Protein AF-A0AAE5T064-F1 (afdb_monomer)

Mean predicted aligned error: 3.76 Å

Foldseek 3Di:
DALPDDDDPVPDDDAAEDDPDPVLVCVQCVPPRDDDPDDDDADDPRVVVLVVDPPHDYDYRD

Solvent-accessible surface area (backbone atoms only — not comparable to full-atom values): 4263 Å² total; per-residue (Å²): 119,55,60,89,55,84,92,48,84,88,73,69,81,86,83,46,72,50,58,94,45,73,66,51,47,53,60,63,49,58,84,48,55,58,73,84,87,81,88,78,90,73,57,69,74,58,37,64,54,48,70,71,39,97,78,63,60,74,44,78,51,129

Organism: Staphylococcus chromogenes (NCBI:txid46126)

InterPro domains:
  IPR009907 RNA polymerase epsilon subunit [PF07288] (2-59)

Structure (mmCIF, N/CA/C/O backbone):
data_AF-A0AAE5T064-F1
#
_entry.id   AF-A0AAE5T064-F1
#
loop_
_atom_site.group_PDB
_atom_site.id
_atom_site.type_symbol
_atom_site.label_atom_id
_atom_site.label_alt_id
_atom_site.label_comp_id
_atom_site.label_asym_id
_atom_site.label_entity_id
_atom_site.label_seq_id
_atom_site.pdbx_PDB_ins_code
_atom_site.Cartn_x
_atom_site.Cartn_y
_atom_site.Cartn_z
_atom_site.occupancy
_atom_site.B_iso_or_equiv
_atom_site.auth_seq_id
_atom_site.auth_comp_id
_atom_site.auth_asym_id
_atom_site.auth_atom_id
_atom_site.pdbx_PDB_model_num
ATOM 1 N N . HIS A 1 1 ? 3.088 -0.019 -13.449 1.00 62.72 1 HIS A N 1
ATOM 2 C CA . HIS A 1 1 ? 4.337 -0.671 -13.901 1.00 62.72 1 HIS A CA 1
ATOM 3 C C . HIS A 1 1 ? 4.041 -2.001 -14.578 1.00 62.72 1 HIS A C 1
ATOM 5 O O . HIS A 1 1 ? 3.002 -2.568 -14.267 1.00 62.72 1 HIS A O 1
ATOM 11 N N . SER A 1 2 ? 4.881 -2.434 -15.528 1.00 74.19 2 SER A N 1
ATOM 12 C CA . SER A 1 2 ? 4.770 -3.723 -16.248 1.00 74.19 2 SER A CA 1
ATOM 13 C C . SER A 1 2 ? 5.668 -4.777 -15.593 1.00 74.19 2 SER A C 1
ATOM 15 O O . SER A 1 2 ? 6.712 -4.416 -15.053 1.00 74.19 2 SER A O 1
ATOM 17 N N . LYS A 1 3 ? 5.328 -6.070 -15.683 1.00 77.12 3 LYS A N 1
ATOM 18 C CA . LYS A 1 3 ? 6.187 -7.159 -15.177 1.00 77.12 3 LYS A CA 1
ATOM 19 C C . LYS A 1 3 ? 7.549 -7.239 -15.874 1.00 77.12 3 LYS A C 1
ATOM 21 O O . LYS A 1 3 ? 8.511 -7.683 -15.256 1.00 77.12 3 LYS A O 1
ATOM 26 N N . ASP A 1 4 ? 7.633 -6.771 -17.117 1.00 83.88 4 ASP A N 1
ATOM 27 C CA . ASP A 1 4 ? 8.851 -6.827 -17.937 1.00 83.88 4 ASP A CA 1
ATOM 28 C C . ASP A 1 4 ? 9.855 -5.693 -17.645 1.00 83.88 4 ASP A C 1
ATOM 30 O O . ASP A 1 4 ? 10.943 -5.660 -18.218 1.00 83.88 4 ASP A O 1
ATOM 34 N N . GLU A 1 5 ? 9.492 -4.733 -16.789 1.00 81.62 5 GLU A N 1
ATOM 35 C CA . GL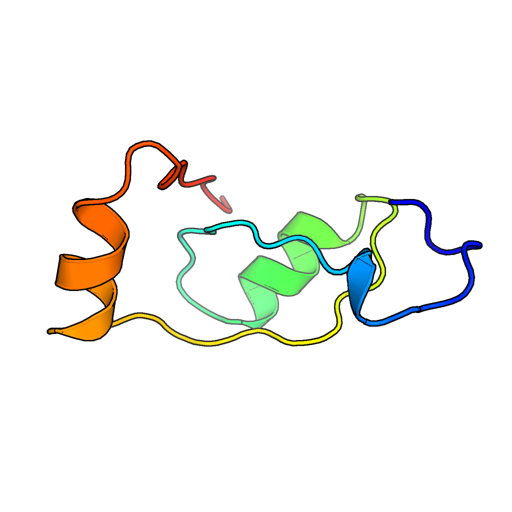U A 1 5 ? 10.354 -3.603 -16.434 1.00 81.62 5 GLU A CA 1
ATOM 36 C C . GLU A 1 5 ? 11.430 -4.020 -15.416 1.00 81.62 5 GLU A C 1
ATOM 38 O O . GLU A 1 5 ? 11.186 -4.825 -14.514 1.00 81.62 5 GLU A O 1
ATOM 43 N N . VAL A 1 6 ? 12.631 -3.446 -15.539 1.00 87.00 6 VAL A N 1
ATOM 44 C CA . VAL A 1 6 ? 13.700 -3.635 -14.549 1.00 87.00 6 VAL A CA 1
ATOM 45 C C . VAL A 1 6 ? 13.297 -2.965 -13.235 1.00 87.00 6 VAL A C 1
ATOM 47 O O . VAL A 1 6 ? 12.980 -1.778 -13.209 1.00 87.00 6 VAL A O 1
ATOM 50 N N . ILE A 1 7 ? 13.348 -3.723 -12.139 1.00 86.75 7 ILE A N 1
ATOM 51 C CA . ILE A 1 7 ? 12.977 -3.240 -10.805 1.00 86.75 7 ILE A CA 1
ATOM 52 C C . ILE A 1 7 ? 14.061 -2.279 -10.296 1.00 86.75 7 ILE A C 1
ATOM 54 O O . ILE A 1 7 ? 15.192 -2.691 -10.029 1.00 86.75 7 ILE A O 1
ATOM 58 N N . VAL A 1 8 ? 13.705 -1.001 -10.156 1.00 91.75 8 VAL A N 1
ATOM 59 C CA . VAL A 1 8 ? 14.527 0.060 -9.551 1.00 91.75 8 VAL A CA 1
ATOM 60 C C . VAL A 1 8 ? 13.754 0.692 -8.395 1.00 91.75 8 VAL A C 1
ATOM 62 O O . VAL A 1 8 ? 12.535 0.840 -8.480 1.00 91.75 8 VAL A O 1
ATOM 65 N N . ARG A 1 9 ? 14.445 1.049 -7.303 1.00 90.88 9 ARG A N 1
ATOM 66 C CA . ARG A 1 9 ? 13.789 1.457 -6.041 1.00 90.88 9 ARG A CA 1
ATOM 67 C C . ARG A 1 9 ? 12.953 2.726 -6.199 1.00 90.88 9 ARG A C 1
ATOM 69 O O . ARG A 1 9 ? 11.977 2.919 -5.488 1.00 90.88 9 ARG A O 1
ATOM 76 N N . GLU A 1 10 ? 13.349 3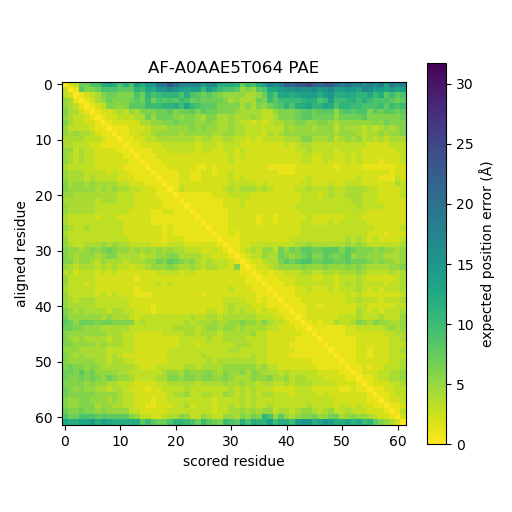.589 -7.122 1.00 92.44 10 GLU A N 1
ATOM 77 C CA . GLU A 1 10 ? 12.721 4.875 -7.406 1.00 92.44 10 GLU A CA 1
ATOM 78 C C . GLU A 1 10 ? 11.351 4.731 -8.087 1.00 92.44 10 GLU A C 1
ATOM 80 O O . GLU A 1 10 ? 10.538 5.647 -8.004 1.00 92.44 10 GLU A O 1
ATOM 85 N N . ASN A 1 11 ? 11.083 3.585 -8.726 1.00 91.12 11 ASN A N 1
ATOM 86 C CA . ASN A 1 11 ? 9.837 3.319 -9.450 1.00 91.12 11 ASN A CA 1
ATOM 87 C C . ASN A 1 11 ? 8.850 2.458 -8.644 1.00 91.12 11 ASN A C 1
ATOM 89 O O . ASN A 1 11 ? 7.793 2.093 -9.160 1.00 91.12 11 ASN A O 1
ATOM 93 N N . THR A 1 12 ? 9.166 2.106 -7.394 1.00 92.69 12 THR A N 1
ATOM 94 C CA . THR A 1 12 ? 8.246 1.330 -6.557 1.00 92.69 12 THR A CA 1
ATOM 95 C C . THR A 1 12 ? 6.992 2.159 -6.266 1.00 92.69 12 THR A C 1
ATOM 97 O O . THR A 1 12 ? 7.063 3.273 -5.749 1.00 92.69 12 THR A O 1
ATOM 100 N N . GLN A 1 13 ? 5.826 1.598 -6.592 1.00 91.94 13 GLN A N 1
ATOM 101 C CA . GLN A 1 13 ? 4.519 2.193 -6.315 1.00 91.94 13 GLN A CA 1
ATOM 102 C C . GLN A 1 13 ? 3.793 1.405 -5.227 1.00 91.94 13 GLN A C 1
ATOM 104 O O . GLN A 1 13 ? 3.956 0.190 -5.112 1.00 91.94 13 GLN A O 1
ATOM 109 N N . THR A 1 14 ? 2.961 2.097 -4.454 1.00 93.25 14 THR A N 1
ATOM 110 C CA . THR A 1 14 ? 2.134 1.507 -3.402 1.00 93.25 14 THR A CA 1
ATOM 111 C C . THR A 1 14 ? 0.657 1.613 -3.759 1.00 93.25 14 THR A C 1
ATOM 113 O O . THR A 1 14 ? 0.218 2.564 -4.404 1.00 93.25 14 THR A O 1
ATOM 116 N N . ILE A 1 15 ? -0.110 0.608 -3.343 1.00 94.31 15 ILE A N 1
ATOM 117 C CA . ILE A 1 15 ? -1.571 0.592 -3.405 1.00 94.31 15 ILE A CA 1
ATOM 118 C C . ILE A 1 15 ? -2.099 0.065 -2.073 1.00 94.31 15 ILE A C 1
ATOM 120 O O . ILE A 1 15 ? -1.439 -0.758 -1.433 1.00 94.31 15 ILE A O 1
ATOM 124 N N . TYR A 1 16 ? -3.284 0.513 -1.673 1.00 96.25 16 TYR A N 1
ATOM 125 C CA . TYR A 1 16 ? -3.962 0.016 -0.480 1.00 96.25 16 TYR A CA 1
ATOM 126 C C . TYR A 1 16 ? -5.082 -0.927 -0.912 1.00 96.25 16 TYR A C 1
ATOM 128 O O . TYR A 1 16 ? -5.885 -0.585 -1.779 1.00 96.25 16 TYR A O 1
ATOM 136 N N . VAL A 1 17 ? -5.126 -2.122 -0.324 1.00 95.75 17 VAL A N 1
ATOM 137 C CA . VAL A 1 17 ? -6.125 -3.146 -0.653 1.00 95.75 17 VAL A CA 1
ATOM 138 C C . VAL A 1 17 ? -6.780 -3.634 0.633 1.00 95.75 17 VAL A C 1
ATOM 140 O O . VAL A 1 17 ? -6.094 -4.082 1.551 1.00 95.75 17 VAL A O 1
ATOM 143 N N . GLU A 1 18 ? -8.104 -3.557 0.685 1.00 96.12 18 GLU A N 1
ATOM 144 C CA . GLU A 1 18 ? -8.940 -4.147 1.727 1.00 96.12 18 GLU A CA 1
ATOM 145 C C . GLU A 1 18 ? -9.209 -5.619 1.375 1.00 96.12 18 GLU A C 1
ATOM 147 O O . GLU A 1 18 ? -9.745 -5.920 0.305 1.00 96.12 18 GLU A O 1
ATOM 152 N N . ALA A 1 19 ? -8.790 -6.534 2.253 1.00 96.12 19 ALA A N 1
ATOM 153 C CA . ALA A 1 19 ? -8.926 -7.982 2.089 1.00 96.12 19 ALA A CA 1
ATOM 154 C C . ALA A 1 19 ? -8.829 -8.701 3.445 1.00 96.12 19 ALA A C 1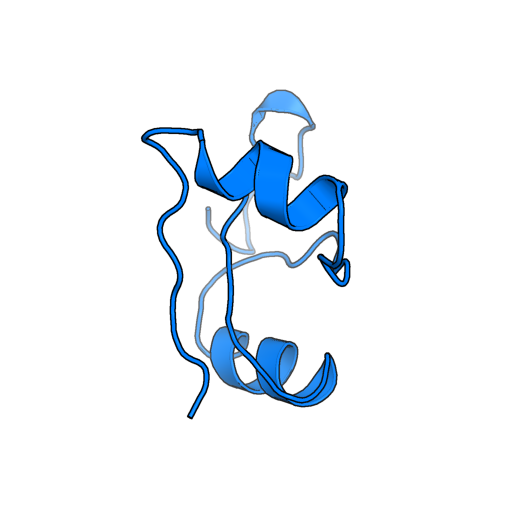
ATOM 156 O O . ALA A 1 19 ? -8.245 -8.176 4.395 1.00 96.12 19 ALA A O 1
ATOM 157 N N . GLU A 1 20 ? -9.326 -9.937 3.524 1.00 94.88 20 GLU A N 1
ATOM 158 C CA . GLU A 1 20 ? -9.251 -10.755 4.743 1.00 94.88 20 GLU A CA 1
ATOM 159 C C . GLU A 1 20 ? -7.888 -11.441 4.912 1.00 94.88 20 GLU A C 1
ATOM 161 O O . GLU A 1 20 ? -7.435 -11.687 6.031 1.00 94.88 20 GLU A O 1
ATOM 166 N N . THR A 1 21 ? -7.221 -11.772 3.801 1.00 95.56 21 THR A N 1
ATOM 167 C CA . THR A 1 21 ? -5.949 -12.508 3.802 1.00 95.56 21 THR A CA 1
ATOM 168 C C . THR A 1 21 ? -4.997 -12.013 2.716 1.00 95.56 21 THR A C 1
ATOM 170 O O . THR A 1 21 ? -5.418 -11.552 1.655 1.00 95.56 21 THR A O 1
ATOM 173 N N . GLU A 1 22 ? -3.688 -12.187 2.927 1.00 94.50 22 GLU A N 1
ATOM 174 C CA . GLU A 1 22 ? -2.681 -11.898 1.893 1.00 94.50 22 GLU A CA 1
ATOM 175 C C . GLU A 1 22 ? -2.888 -12.730 0.620 1.00 94.50 22 GLU A C 1
ATOM 177 O O . GLU A 1 22 ? -2.583 -12.282 -0.486 1.00 94.50 22 GLU A O 1
ATOM 182 N N . GLU A 1 23 ? -3.414 -13.950 0.760 1.00 95.06 23 GLU A N 1
ATOM 183 C CA . GLU A 1 23 ? -3.732 -14.796 -0.384 1.00 95.06 23 GLU A CA 1
ATOM 184 C C . GLU A 1 23 ? -4.806 -14.155 -1.269 1.00 95.06 23 GLU A C 1
ATOM 186 O O . GLU A 1 23 ? -4.647 -14.120 -2.492 1.00 95.06 23 GL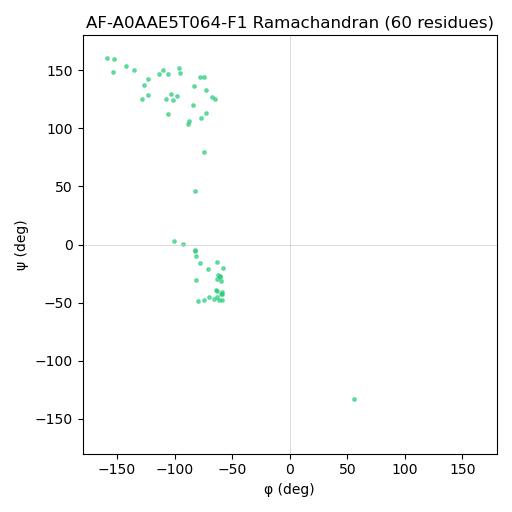U A O 1
ATOM 191 N N . GLN A 1 24 ? -5.868 -13.613 -0.667 1.00 95.81 24 GLN A N 1
ATOM 192 C CA . GLN A 1 24 ? -6.927 -12.911 -1.390 1.00 95.81 24 GLN A CA 1
ATOM 193 C C . GLN A 1 24 ? -6.366 -11.705 -2.152 1.00 95.81 24 GLN A C 1
ATOM 195 O O . GLN A 1 24 ? -6.647 -11.557 -3.340 1.00 95.81 24 GLN A O 1
ATOM 200 N N . VAL A 1 25 ? -5.473 -10.927 -1.528 1.00 95.56 25 VAL A N 1
ATOM 201 C CA . VAL A 1 25 ? -4.771 -9.815 -2.195 1.00 95.56 25 VAL A CA 1
ATOM 202 C C . VAL A 1 25 ? -3.978 -10.311 -3.409 1.00 95.56 25 VAL A C 1
ATOM 204 O O . VAL A 1 25 ? -4.090 -9.755 -4.501 1.00 95.56 25 VAL A O 1
ATOM 207 N N . ARG A 1 26 ? -3.202 -11.395 -3.269 1.00 94.38 26 ARG A N 1
ATOM 208 C CA . ARG A 1 26 ? -2.414 -11.955 -4.384 1.00 94.38 26 ARG A CA 1
ATOM 209 C C . ARG A 1 26 ? -3.292 -12.467 -5.520 1.00 94.38 26 ARG A C 1
ATOM 211 O O . ARG A 1 26 ? -2.924 -12.303 -6.682 1.00 94.38 26 ARG A O 1
ATOM 218 N N . ARG A 1 27 ? -4.428 -13.094 -5.203 1.00 94.62 27 ARG A N 1
ATOM 219 C CA . ARG A 1 27 ? -5.400 -13.562 -6.202 1.00 94.62 27 ARG A CA 1
ATOM 220 C C . ARG A 1 27 ? -6.037 -12.385 -6.936 1.00 94.62 27 ARG A C 1
ATOM 222 O O . ARG A 1 27 ? -6.046 -12.399 -8.162 1.00 94.62 27 ARG A O 1
ATOM 229 N N . TYR A 1 28 ? -6.473 -11.361 -6.207 1.00 94.62 28 TYR A N 1
ATOM 230 C CA . TYR A 1 28 ? -7.049 -10.138 -6.766 1.00 94.62 28 TYR A CA 1
ATOM 231 C C . TYR A 1 28 ? -6.080 -9.416 -7.716 1.00 94.62 28 TYR A C 1
ATOM 233 O O . TYR A 1 28 ? -6.448 -9.001 -8.813 1.00 94.62 28 TYR A O 1
ATOM 241 N N . LEU A 1 29 ? -4.799 -9.334 -7.345 1.00 93.25 29 LEU A N 1
ATOM 242 C CA . LEU A 1 29 ? -3.767 -8.682 -8.155 1.00 93.25 29 LEU A CA 1
ATOM 243 C C . LEU A 1 29 ? -3.189 -9.572 -9.267 1.00 93.25 29 LEU A C 1
ATOM 245 O O . LEU A 1 29 ? -2.386 -9.094 -10.068 1.00 93.25 29 LEU A O 1
ATOM 249 N N . LYS A 1 30 ? -3.569 -10.853 -9.350 1.00 91.00 30 LYS A N 1
ATOM 250 C CA . LYS A 1 30 ? -2.954 -11.835 -10.260 1.00 91.00 30 LYS A CA 1
ATOM 251 C C . LYS A 1 30 ? -3.042 -11.429 -11.730 1.00 91.00 30 LYS A C 1
ATOM 253 O O . LYS A 1 30 ? -2.079 -11.622 -12.475 1.00 91.00 30 LYS A O 1
ATOM 258 N N . GLU A 1 31 ? -4.189 -10.889 -12.131 1.00 88.19 31 GLU A N 1
ATOM 259 C CA . GLU A 1 31 ? -4.450 -10.453 -13.508 1.00 88.19 31 GLU A CA 1
ATOM 260 C C . GLU A 1 31 ? -3.790 -9.112 -13.833 1.00 88.19 31 GLU A C 1
ATOM 262 O O . GLU A 1 31 ? -3.612 -8.767 -15.001 1.00 88.19 31 GLU A O 1
ATOM 267 N N . ARG A 1 32 ? -3.358 -8.366 -12.809 1.00 87.94 32 ARG A N 1
ATOM 268 C CA . ARG A 1 32 ? -2.624 -7.124 -13.011 1.00 87.94 32 ARG A CA 1
ATOM 269 C C . ARG A 1 32 ? -1.198 -7.424 -13.451 1.00 87.94 32 ARG A C 1
ATOM 271 O O . ARG A 1 32 ? -0.537 -8.367 -13.001 1.00 87.94 32 ARG A O 1
ATOM 278 N N . ASN A 1 33 ? -0.690 -6.572 -14.330 1.00 88.31 33 ASN A N 1
ATOM 279 C CA . ASN A 1 33 ? 0.664 -6.689 -14.850 1.00 88.31 33 ASN A CA 1
ATOM 280 C C . ASN A 1 33 ? 1.707 -6.075 -13.895 1.00 88.31 33 ASN A C 1
ATOM 282 O O . ASN A 1 33 ? 2.562 -5.315 -14.326 1.00 88.31 33 ASN A O 1
ATOM 286 N N . TYR A 1 34 ? 1.626 -6.375 -12.594 1.00 89.25 34 TYR A N 1
ATOM 287 C CA . TYR A 1 34 ? 2.538 -5.842 -11.575 1.00 89.25 34 TYR A CA 1
ATOM 288 C C . TYR A 1 34 ? 3.548 -6.881 -11.094 1.00 89.25 34 TYR A C 1
ATOM 290 O O . TYR A 1 34 ? 3.223 -8.062 -10.952 1.00 89.25 34 TYR A O 1
ATOM 298 N N . ASN A 1 35 ? 4.746 -6.411 -10.754 1.00 90.50 35 ASN A N 1
ATOM 299 C CA . ASN A 1 35 ? 5.685 -7.141 -9.912 1.00 90.50 35 ASN A CA 1
ATOM 300 C C . ASN A 1 35 ? 5.362 -6.812 -8.448 1.00 90.50 35 ASN A C 1
ATOM 302 O O . ASN A 1 35 ? 5.608 -5.698 -7.998 1.00 90.50 35 ASN A O 1
ATOM 306 N N . ILE A 1 36 ? 4.759 -7.755 -7.715 1.00 92.06 36 ILE A N 1
ATOM 307 C CA . ILE A 1 36 ? 4.461 -7.564 -6.287 1.00 92.06 36 ILE A CA 1
ATOM 308 C C . ILE A 1 36 ? 5.758 -7.755 -5.500 1.00 92.06 36 ILE A C 1
ATOM 310 O O . ILE A 1 36 ? 6.237 -8.882 -5.373 1.00 92.06 36 ILE A O 1
ATOM 314 N N . GLU A 1 37 ? 6.301 -6.666 -4.961 1.00 92.50 37 GLU A N 1
ATOM 315 C CA . GLU A 1 37 ? 7.522 -6.700 -4.148 1.00 92.50 37 GLU A CA 1
ATOM 316 C C . GLU A 1 37 ? 7.240 -7.148 -2.706 1.00 92.50 37 GLU A C 1
ATOM 318 O O . GLU A 1 37 ? 7.906 -8.044 -2.188 1.00 92.50 37 GLU A O 1
ATOM 323 N N . PHE A 1 38 ? 6.231 -6.558 -2.056 1.00 94.44 38 PHE A N 1
ATOM 324 C CA . PHE A 1 38 ? 5.898 -6.838 -0.660 1.00 94.44 38 PHE A CA 1
ATOM 325 C C . PHE A 1 38 ? 4.415 -6.580 -0.369 1.00 94.44 38 PHE A C 1
ATOM 327 O O . PHE A 1 38 ? 3.802 -5.702 -0.971 1.00 94.44 38 PHE A O 1
ATOM 334 N N . ILE A 1 39 ? 3.842 -7.352 0.557 1.00 94.94 39 ILE A N 1
ATOM 335 C CA . ILE A 1 39 ? 2.491 -7.146 1.091 1.00 94.94 39 ILE A CA 1
ATOM 336 C C . ILE A 1 39 ? 2.644 -6.997 2.599 1.00 94.94 39 ILE A C 1
ATOM 338 O O . ILE A 1 39 ? 3.283 -7.832 3.234 1.00 94.94 39 ILE A O 1
ATOM 342 N N . THR A 1 40 ? 2.073 -5.932 3.155 1.00 95.31 40 THR A N 1
ATOM 343 C CA . THR A 1 40 ? 2.091 -5.665 4.593 1.00 95.31 40 THR A CA 1
ATOM 344 C C . THR A 1 40 ? 0.677 -5.448 5.091 1.00 95.31 40 THR A C 1
ATOM 346 O O . THR A 1 40 ? -0.109 -4.743 4.459 1.00 95.31 40 THR A O 1
ATOM 349 N N . LYS A 1 41 ? 0.358 -6.028 6.245 1.00 95.75 41 LYS A N 1
ATOM 350 C CA . LYS A 1 41 ? -0.883 -5.715 6.946 1.00 95.75 41 LYS A CA 1
ATOM 351 C C . LYS A 1 41 ? -0.764 -4.321 7.568 1.00 95.75 41 LYS A C 1
ATOM 353 O O . LYS A 1 41 ? 0.248 -4.021 8.201 1.00 95.75 41 LYS A O 1
ATOM 358 N N . LEU A 1 42 ? -1.790 -3.491 7.393 1.00 94.88 42 LEU A N 1
ATOM 359 C CA . LEU A 1 42 ? -1.916 -2.191 8.052 1.00 94.88 42 LEU A CA 1
ATOM 360 C C . LEU A 1 42 ? -2.998 -2.276 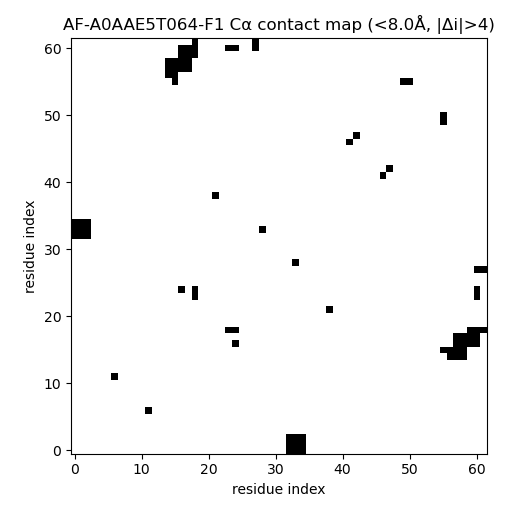9.126 1.00 94.88 42 LEU A C 1
ATOM 362 O O . LEU A 1 42 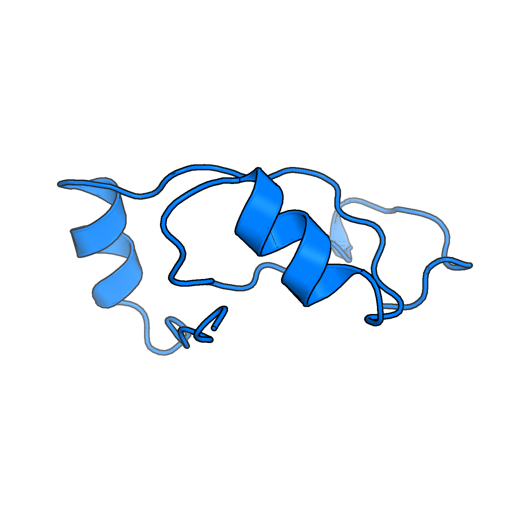? -4.125 -2.676 8.848 1.00 94.88 42 LEU A O 1
ATOM 366 N N . GLU A 1 43 ? -2.647 -1.919 10.359 1.00 93.88 43 GLU A N 1
ATOM 367 C CA . GLU A 1 43 ? -3.575 -1.910 11.489 1.00 93.88 43 GLU A CA 1
ATOM 368 C C . GLU A 1 43 ? -3.162 -0.889 12.558 1.00 93.88 43 GLU A C 1
ATOM 370 O O . GLU A 1 43 ? -2.009 -0.445 12.614 1.00 93.88 43 GLU A O 1
ATOM 375 N N . GLY A 1 44 ? -4.122 -0.503 13.403 1.00 95.50 44 GLY A N 1
ATOM 376 C CA . GLY A 1 44 ? -3.914 0.435 14.508 1.00 95.50 44 GLY A CA 1
ATOM 377 C C . GLY A 1 44 ? -3.334 1.776 14.052 1.00 95.50 44 GLY A C 1
ATOM 378 O O . GLY A 1 44 ? -3.769 2.349 13.057 1.00 95.50 44 GLY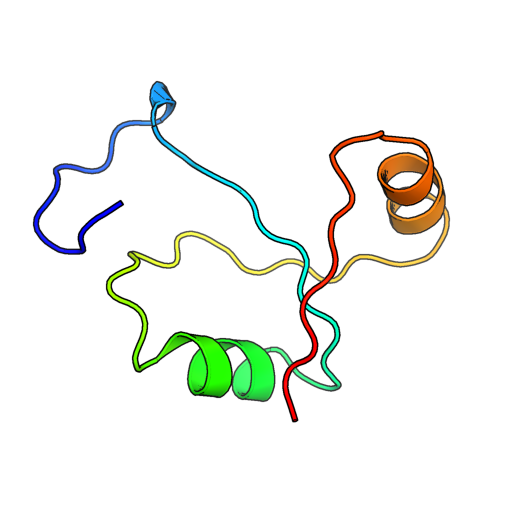 A O 1
ATOM 379 N N . ALA A 1 45 ? -2.308 2.253 14.763 1.00 95.56 45 ALA A N 1
ATOM 380 C CA . ALA A 1 45 ? -1.707 3.567 14.528 1.00 95.56 45 ALA A CA 1
ATOM 381 C C . ALA A 1 45 ? -1.117 3.752 13.116 1.00 95.56 45 ALA A C 1
ATOM 383 O O . ALA A 1 45 ? -1.048 4.879 12.631 1.00 95.56 45 ALA A O 1
ATOM 384 N N . HIS A 1 46 ? -0.690 2.670 12.453 1.00 93.56 46 HIS A N 1
ATOM 385 C CA . HIS A 1 46 ? -0.192 2.748 11.077 1.00 93.56 46 HIS A CA 1
ATOM 386 C C . HIS A 1 46 ? -1.325 3.042 10.097 1.00 93.56 46 HIS A C 1
ATOM 388 O O . HIS A 1 46 ? -1.190 3.931 9.266 1.00 93.56 46 HIS A O 1
ATO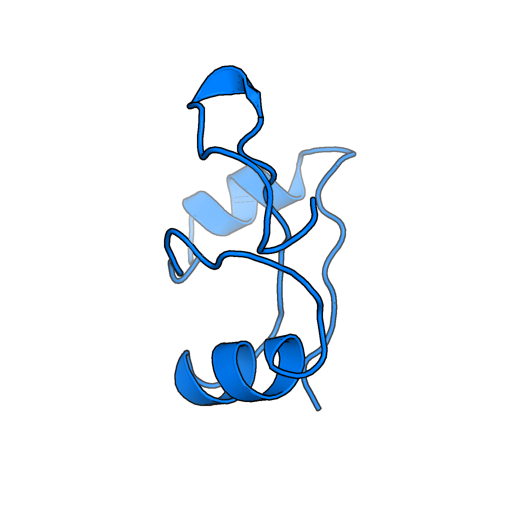M 394 N N . LEU A 1 47 ? -2.456 2.350 10.239 1.00 95.19 47 LEU A N 1
ATOM 395 C CA . LEU A 1 47 ? -3.634 2.597 9.413 1.00 95.19 47 LEU A CA 1
ATOM 396 C C . LEU A 1 47 ? -4.158 4.025 9.616 1.00 95.19 47 LEU A C 1
ATOM 398 O O . LEU A 1 47 ? -4.330 4.753 8.647 1.00 95.19 47 LEU A O 1
ATOM 402 N N . GLU A 1 48 ? -4.295 4.461 10.871 1.00 95.88 48 GLU A N 1
ATOM 403 C CA . GLU A 1 48 ? -4.742 5.823 11.202 1.00 95.88 48 GLU A CA 1
ATOM 404 C C . GLU A 1 48 ? -3.817 6.919 10.654 1.00 95.88 48 GLU A C 1
ATOM 406 O O . GLU A 1 48 ? -4.233 8.064 10.469 1.00 95.88 48 GLU A O 1
ATOM 411 N N . TYR A 1 49 ? -2.528 6.619 10.486 1.00 95.56 49 TYR A N 1
ATOM 412 C CA . TYR A 1 49 ? -1.581 7.549 9.885 1.00 95.56 49 TYR A CA 1
ATOM 413 C C . TYR A 1 49 ? -1.779 7.632 8.371 1.00 95.56 49 TYR A C 1
ATOM 415 O O . TYR A 1 49 ? -1.880 8.736 7.838 1.00 95.56 49 TYR A O 1
ATOM 423 N N . GLU A 1 50 ? -1.880 6.483 7.702 1.00 93.94 50 GLU A N 1
ATOM 424 C CA . GLU A 1 50 ? -2.085 6.405 6.253 1.00 93.94 50 GLU A CA 1
ATOM 425 C C . GLU A 1 50 ? -3.424 7.028 5.834 1.00 93.94 50 GLU A C 1
ATOM 427 O O . GLU A 1 50 ? -3.456 7.802 4.883 1.00 93.94 50 GLU A O 1
ATOM 432 N N . GLU A 1 51 ? -4.500 6.812 6.598 1.00 94.56 51 GLU A N 1
ATOM 433 C CA . GLU A 1 51 ? -5.834 7.390 6.356 1.00 94.56 51 GLU A CA 1
ATOM 434 C C . GLU A 1 51 ? -5.862 8.927 6.327 1.00 94.56 51 GLU A C 1
ATOM 436 O O . GLU A 1 51 ? -6.789 9.523 5.779 1.00 94.56 51 GLU A O 1
ATOM 441 N N . LYS A 1 52 ? -4.857 9.593 6.907 1.00 95.88 52 LYS A N 1
ATOM 442 C CA . LYS A 1 52 ? -4.742 11.063 6.890 1.00 95.88 52 LYS A CA 1
ATOM 443 C C . LYS A 1 52 ? -4.141 11.599 5.592 1.00 95.88 52 LYS A C 1
ATOM 445 O O . LYS A 1 52 ? -4.114 12.813 5.404 1.00 95.88 52 LYS A O 1
ATOM 450 N N . SER A 1 53 ? -3.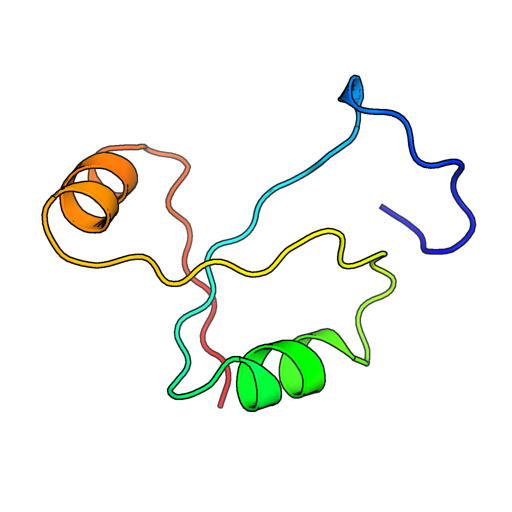609 10.729 4.739 1.00 94.75 53 SER A N 1
ATOM 451 C CA . SER A 1 53 ? -3.017 11.092 3.456 1.00 94.75 53 SER A CA 1
ATOM 452 C C . SER A 1 53 ? -4.087 11.233 2.377 1.00 94.75 53 SER A C 1
ATOM 454 O O . SER A 1 53 ? -4.918 10.346 2.201 1.00 94.75 53 SER A O 1
ATOM 456 N N . ASP A 1 54 ? -3.993 12.278 1.554 1.00 93.19 54 ASP A N 1
ATOM 457 C CA . ASP A 1 54 ? -4.860 12.455 0.376 1.00 93.19 54 ASP A CA 1
ATOM 458 C C . ASP A 1 54 ? -4.669 11.344 -0.681 1.00 93.19 54 ASP A C 1
ATOM 460 O O . ASP A 1 54 ? -5.477 11.181 -1.597 1.00 93.19 54 ASP A O 1
ATOM 464 N N . HIS A 1 55 ? -3.588 10.567 -0.571 1.00 92.75 55 HIS A N 1
ATOM 465 C CA . HIS A 1 55 ? -3.275 9.458 -1.472 1.00 92.75 55 HIS A CA 1
ATOM 466 C C . HIS A 1 55 ? -3.804 8.102 -0.991 1.00 92.75 55 HIS A C 1
ATOM 468 O O . HIS A 1 55 ? -3.622 7.104 -1.696 1.00 92.75 55 HIS A O 1
ATOM 474 N N . PHE A 1 56 ? -4.478 8.050 0.159 1.00 94.56 56 PHE A N 1
ATOM 475 C CA . PHE A 1 56 ? -5.050 6.827 0.713 1.00 94.56 56 PHE A CA 1
ATOM 476 C C . PHE A 1 56 ? -6.309 6.394 -0.052 1.00 94.56 56 PHE A C 1
ATOM 478 O O . PHE A 1 56 ? -7.445 6.637 0.351 1.00 94.56 56 PHE A O 1
ATOM 485 N N . ASN A 1 57 ? -6.094 5.756 -1.202 1.00 93.88 57 ASN A N 1
ATOM 486 C CA . ASN A 1 57 ? -7.148 5.209 -2.048 1.00 93.88 57 ASN A CA 1
ATOM 487 C C . ASN A 1 57 ? -7.162 3.687 -1.912 1.00 93.88 57 ASN A C 1
ATOM 489 O O . ASN A 1 57 ? -6.216 3.016 -2.331 1.00 93.88 57 ASN A O 1
ATOM 493 N N . VAL A 1 58 ? -8.229 3.162 -1.309 1.00 94.50 58 VAL A N 1
ATOM 494 C CA . VAL A 1 58 ? -8.365 1.739 -0.988 1.00 94.50 58 VAL A CA 1
ATOM 495 C C . VAL A 1 58 ? -9.184 1.026 -2.056 1.00 94.50 58 VAL A C 1
ATOM 497 O O . VAL A 1 58 ? -10.305 1.422 -2.374 1.00 94.50 58 VAL A O 1
ATOM 500 N N . GLU A 1 59 ? -8.629 -0.055 -2.588 1.00 94.19 59 GLU A N 1
ATOM 501 C CA . GLU A 1 59 ? -9.327 -0.983 -3.470 1.00 94.19 59 GLU A CA 1
ATOM 502 C C . GLU A 1 59 ? -9.879 -2.167 -2.669 1.00 94.19 59 GLU A C 1
ATOM 504 O O . GLU A 1 59 ? -9.266 -2.605 -1.697 1.00 94.19 59 GLU A O 1
ATOM 509 N N . ARG A 1 60 ? -11.020 -2.722 -3.084 1.00 92.94 60 ARG A N 1
ATOM 510 C CA . ARG A 1 60 ? -11.619 -3.889 -2.425 1.00 92.94 60 ARG A CA 1
ATOM 511 C C . ARG A 1 60 ? -11.340 -5.158 -3.211 1.00 92.94 60 ARG A C 1
ATOM 513 O O . ARG A 1 60 ? -11.678 -5.234 -4.393 1.00 92.94 60 ARG A O 1
ATOM 520 N N . ALA A 1 61 ? -10.740 -6.141 -2.546 1.00 87.19 61 ALA A N 1
ATOM 521 C CA . ALA A 1 61 ? -10.630 -7.492 -3.067 1.00 87.19 61 ALA A CA 1
ATOM 522 C C . ALA A 1 61 ? -11.883 -8.276 -2.653 1.00 87.19 61 ALA A C 1
ATOM 524 O O . ALA A 1 61 ? -12.015 -8.651 -1.490 1.00 87.19 61 ALA A O 1
ATOM 525 N N . GLU A 1 62 ? -12.810 -8.477 -3.591 1.00 78.69 62 GLU A N 1
ATOM 526 C CA . GLU A 1 62 ? -13.973 -9.364 -3.414 1.00 78.69 62 GLU A CA 1
ATOM 527 C C . GLU A 1 62 ? -13.582 -10.846 -3.526 1.00 78.69 62 GLU A C 1
ATOM 529 O O . GLU A 1 62 ? -12.687 -11.180 -4.342 1.00 78.69 62 GLU A O 1
#

Nearest PDB structures (foldseek):
  8x6g-assembly1_G  TM=9.822E-01  e=2.025E-06  Staphylococcus aureus
  8xa8-assembly1_E  TM=9.872E-01  e=5.201E-04  Bacillus
  6wvk-assembly1_E  TM=9.726E-01  e=2.616E-03  Bacillus subtilis subsp. subtilis str. 168
  6zfb-assembly1_e  TM=9.152E-01  e=2.806E-03  Bacillus subtilis
  7f75-assembly1_H  TM=8.886E-01  e=2.273E-03  Bacillus subtilis

Sequence (62 aa):
HSKDEVIVRENTQTIYVEAETEEQVRRYLKERNYNIEFITKLEGAHLEYEEKSDHFNVERAE

pLDDT: mean 91.7, std 5.97, range [62.72, 96.25]

Secondary structure (DSSP, 8-state):
--TTS---GGG----EEE-SSHHHHHHHTTTS-----------THHHHHHTTSTT--EEE--

Radius of gyration: 12.66 Å; Cα contacts (8 Å, |Δi|>4): 41; chains: 1; bounding box: 28×27×32 Å